Protein AF-A0A7C5BU29-F1 (afdb_monomer_lite)

Structure (mmCIF, N/CA/C/O backbone):
data_AF-A0A7C5BU29-F1
#
_entry.id   AF-A0A7C5BU29-F1
#
loop_
_atom_site.group_PDB
_atom_site.id
_atom_site.type_symbol
_atom_site.label_atom_id
_atom_site.label_alt_id
_atom_site.label_comp_id
_atom_site.label_asym_id
_atom_site.label_entity_id
_atom_site.label_seq_id
_atom_site.pdbx_PDB_ins_code
_atom_site.Cartn_x
_atom_site.Cartn_y
_atom_site.Cartn_z
_atom_site.occupancy
_atom_site.B_iso_or_equiv
_atom_site.auth_seq_id
_atom_site.auth_comp_id
_atom_site.auth_asym_id
_atom_site.auth_atom_id
_atom_site.pdbx_PDB_model_num
ATOM 1 N N . MET A 1 1 ? -22.537 2.609 37.499 1.00 42.94 1 MET A N 1
ATOM 2 C CA . MET A 1 1 ? -22.373 1.150 37.286 1.00 42.94 1 MET A CA 1
ATOM 3 C C . MET A 1 1 ? -21.189 0.874 36.346 1.00 42.94 1 MET A C 1
ATOM 5 O O . MET A 1 1 ? -21.401 0.523 35.197 1.00 42.94 1 MET A O 1
ATOM 9 N N . ALA A 1 2 ? -19.938 1.060 36.792 1.00 49.72 2 ALA A N 1
ATOM 10 C CA . ALA A 1 2 ? -18.733 0.930 35.944 1.00 49.72 2 ALA A CA 1
ATOM 11 C C . ALA A 1 2 ? -17.752 -0.173 36.416 1.00 49.72 2 ALA A C 1
ATOM 13 O O . ALA A 1 2 ? -16.577 -0.152 36.069 1.00 49.72 2 ALA A O 1
ATOM 14 N N . GLY A 1 3 ? -18.220 -1.134 37.226 1.00 56.50 3 GLY A N 1
ATOM 15 C CA . GLY A 1 3 ? -17.358 -2.083 37.952 1.00 56.50 3 GLY A CA 1
ATOM 16 C C . GLY A 1 3 ? -17.375 -3.550 37.493 1.00 56.50 3 GLY A C 1
ATOM 17 O O . GLY A 1 3 ? -16.693 -4.365 38.101 1.00 56.50 3 GLY A O 1
ATOM 18 N N . SER A 1 4 ? -18.135 -3.929 36.458 1.00 66.06 4 SER A N 1
ATOM 19 C CA . SER A 1 4 ? -18.329 -5.356 36.114 1.00 66.06 4 SER A CA 1
ATOM 20 C C . SER A 1 4 ? -17.295 -5.918 35.117 1.00 66.06 4 SER A C 1
ATOM 22 O O . SER A 1 4 ? -16.894 -7.075 35.214 1.00 66.06 4 SER A O 1
ATOM 24 N N . TYR A 1 5 ? -16.763 -5.091 34.211 1.00 81.44 5 TYR A N 1
ATOM 25 C CA . TYR A 1 5 ? -15.915 -5.568 33.104 1.00 81.44 5 TYR A CA 1
ATOM 26 C C . TYR A 1 5 ? -14.442 -5.798 33.471 1.00 81.44 5 TYR A C 1
ATOM 28 O O . TYR A 1 5 ? -13.732 -6.501 32.757 1.00 81.44 5 TYR A O 1
ATOM 36 N N . GLN A 1 6 ? -13.977 -5.255 34.599 1.00 82.81 6 GLN A N 1
ATOM 37 C CA . GLN A 1 6 ? -12.594 -5.412 35.074 1.00 82.81 6 GLN A CA 1
ATOM 38 C C . GLN A 1 6 ? -12.237 -6.885 35.322 1.00 82.81 6 GLN A C 1
ATOM 40 O O . GLN A 1 6 ? -11.177 -7.343 34.905 1.00 82.81 6 GLN A O 1
ATOM 45 N N . LYS A 1 7 ? -13.150 -7.658 35.930 1.00 89.50 7 LYS A N 1
ATOM 46 C CA . LYS A 1 7 ? -12.941 -9.092 36.197 1.00 89.50 7 LYS A CA 1
ATOM 47 C C . LYS A 1 7 ? -12.792 -9.898 34.904 1.00 89.50 7 LYS A C 1
ATOM 49 O O . LYS A 1 7 ? -11.946 -10.784 34.830 1.00 89.50 7 LYS A O 1
ATOM 54 N N . LEU A 1 8 ? -13.580 -9.552 33.886 1.00 88.88 8 LEU A N 1
ATOM 55 C CA . LEU A 1 8 ? -13.545 -10.197 32.575 1.00 88.88 8 LEU A CA 1
ATOM 56 C C . LEU A 1 8 ? -12.226 -9.909 31.845 1.00 88.88 8 LEU A C 1
ATOM 58 O O . LEU A 1 8 ? -11.601 -10.826 31.319 1.00 88.88 8 LEU A O 1
ATOM 62 N N . VAL A 1 9 ? -11.775 -8.651 31.857 1.00 88.25 9 VAL A N 1
ATOM 63 C CA . VAL A 1 9 ? -10.494 -8.259 31.249 1.00 88.25 9 VAL A CA 1
ATOM 64 C C . VAL A 1 9 ? -9.330 -8.962 31.947 1.00 88.25 9 VAL A C 1
ATOM 66 O O . VAL A 1 9 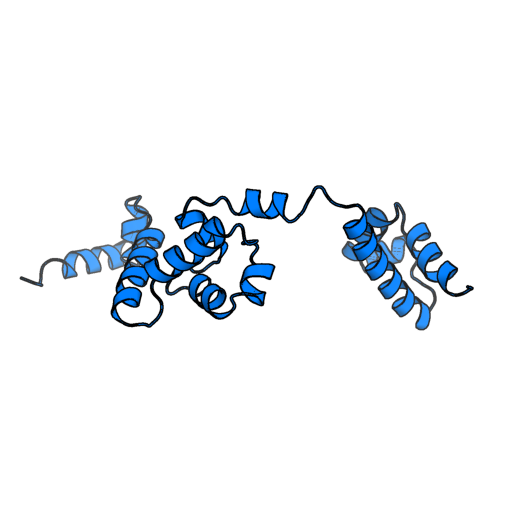? -8.464 -9.512 31.272 1.00 88.25 9 VAL A O 1
ATOM 69 N N . SER A 1 10 ? -9.331 -9.024 33.280 1.00 89.94 10 SER A N 1
ATOM 70 C CA . SER A 1 10 ? -8.294 -9.731 34.040 1.00 89.94 10 SER A CA 1
ATOM 71 C C . SER A 1 10 ? -8.264 -11.230 33.742 1.00 89.94 10 SER A C 1
ATOM 73 O O . SER A 1 10 ? -7.184 -11.796 33.582 1.00 89.94 10 SER A O 1
ATOM 75 N N . ALA A 1 11 ? -9.427 -11.878 33.616 1.00 91.88 11 ALA A N 1
ATOM 76 C CA . ALA A 1 11 ? -9.502 -13.279 33.208 1.00 91.88 11 ALA A CA 1
ATOM 77 C C . ALA A 1 11 ? -8.956 -13.474 31.785 1.00 91.88 11 ALA A C 1
ATOM 79 O O . ALA A 1 11 ? -8.101 -14.328 31.563 1.00 91.88 11 ALA A O 1
ATOM 80 N N . ALA A 1 12 ? -9.370 -12.632 30.837 1.00 93.12 12 ALA A N 1
ATOM 81 C CA . ALA A 1 12 ? -8.882 -12.675 29.462 1.00 93.12 12 ALA A CA 1
ATOM 82 C C . ALA A 1 12 ? -7.353 -12.534 29.378 1.00 93.12 12 ALA A C 1
ATOM 84 O O . ALA A 1 12 ? -6.698 -13.306 28.683 1.00 93.12 12 ALA A O 1
ATOM 85 N N . VAL A 1 13 ? -6.770 -11.593 30.128 1.00 93.19 13 VAL A N 1
ATOM 86 C CA . VAL A 1 13 ? -5.312 -11.417 30.203 1.00 93.19 13 VAL A CA 1
ATOM 87 C C . VAL A 1 13 ? -4.638 -12.634 30.843 1.00 93.19 13 VAL A C 1
ATOM 89 O O . VAL A 1 13 ? -3.611 -13.081 30.346 1.00 93.19 13 VAL A O 1
ATOM 92 N N . ARG A 1 14 ? -5.215 -13.215 31.902 1.00 94.75 14 ARG A N 1
ATOM 93 C CA . ARG A 1 14 ? -4.628 -14.366 32.606 1.00 94.75 14 ARG A CA 1
ATOM 94 C C . ARG A 1 14 ? -4.592 -15.639 31.759 1.00 94.75 14 ARG A C 1
ATOM 96 O O . ARG A 1 14 ? -3.612 -16.370 31.839 1.00 94.75 14 ARG A O 1
ATOM 103 N N . TYR A 1 15 ? -5.639 -15.908 30.980 1.00 94.62 15 TYR A N 1
ATOM 104 C CA . TYR A 1 15 ? -5.751 -17.148 30.201 1.00 94.62 15 TYR A CA 1
ATOM 105 C C . TYR A 1 15 ? -5.231 -17.024 28.764 1.00 94.62 15 TYR A C 1
ATOM 107 O O . TYR A 1 15 ? -4.698 -17.991 28.234 1.00 94.62 15 TYR A O 1
ATOM 115 N N . PHE A 1 16 ? -5.349 -15.848 28.138 1.00 91.81 16 PHE A N 1
ATOM 116 C CA . PHE A 1 16 ? -4.993 -15.638 26.726 1.00 91.81 16 PHE A CA 1
ATOM 117 C C . PHE A 1 16 ? -3.866 -14.611 26.528 1.00 91.81 16 PHE A C 1
ATOM 119 O O . PHE A 1 16 ? -3.511 -14.282 25.399 1.00 91.81 16 PHE A O 1
ATOM 126 N N . GLY A 1 17 ? -3.319 -14.045 27.606 1.00 92.81 17 GLY A N 1
ATOM 127 C CA . GLY A 1 17 ? -2.247 -13.042 27.578 1.00 92.81 17 GLY A CA 1
ATOM 128 C C . GLY A 1 17 ? -2.717 -11.616 27.268 1.00 92.81 17 GLY A C 1
ATOM 129 O O . GLY A 1 17 ? -2.118 -10.650 27.734 1.00 92.81 17 GLY A O 1
ATOM 130 N N . SER A 1 18 ? -3.809 -11.442 26.519 1.00 91.75 18 SER A N 1
ATOM 131 C CA . SER A 1 18 ? -4.411 -10.128 26.272 1.00 91.75 18 SER A CA 1
ATOM 132 C C . SER A 1 18 ? -5.901 -10.224 25.952 1.00 91.75 18 SER A C 1
ATOM 134 O O . SER A 1 18 ? -6.382 -11.245 25.465 1.00 91.75 18 SER A O 1
ATOM 136 N N . TRP A 1 19 ? -6.632 -9.122 26.150 1.00 89.88 19 TRP A N 1
ATOM 137 C CA . TRP A 1 19 ? -8.034 -9.023 25.726 1.00 89.88 19 TRP A CA 1
ATOM 138 C C . TRP A 1 19 ? -8.208 -9.300 24.226 1.00 89.88 19 TRP A C 1
ATOM 140 O O . TRP A 1 19 ? -9.113 -10.027 23.832 1.00 89.88 19 TRP A O 1
ATOM 150 N N . GLY A 1 20 ? -7.309 -8.774 23.390 1.00 89.81 20 GLY A N 1
ATOM 151 C CA . GLY A 1 20 ? -7.368 -8.994 21.947 1.00 89.81 20 GLY A CA 1
ATOM 152 C C . GLY A 1 20 ? -7.181 -10.456 21.552 1.00 89.81 20 GLY A C 1
ATOM 153 O O . GLY A 1 20 ? -7.894 -10.944 20.682 1.00 89.81 20 GLY A O 1
ATOM 154 N N . ALA A 1 21 ? -6.275 -11.162 22.231 1.00 89.75 21 ALA A N 1
ATOM 155 C CA . ALA A 1 21 ? -6.074 -12.593 22.039 1.00 89.75 21 ALA A CA 1
ATOM 156 C C . ALA A 1 21 ? -7.284 -13.412 22.513 1.00 89.75 21 ALA A C 1
ATOM 158 O O . ALA A 1 21 ? -7.669 -14.353 21.831 1.00 89.75 21 ALA A O 1
ATOM 159 N N . ALA A 1 22 ? -7.929 -13.027 23.618 1.00 94.06 22 ALA A N 1
ATOM 160 C CA . ALA A 1 22 ? -9.154 -13.679 24.082 1.00 94.06 22 ALA A CA 1
ATOM 161 C C . ALA A 1 22 ? -10.321 -13.503 23.094 1.00 94.06 22 ALA A C 1
ATOM 163 O O . ALA A 1 22 ? -11.039 -14.454 22.806 1.00 94.06 22 ALA A O 1
ATOM 164 N N . VAL A 1 23 ? -10.486 -12.300 22.533 1.00 91.62 23 VAL A N 1
ATOM 165 C CA . VAL A 1 23 ? -11.509 -12.017 21.511 1.00 91.62 23 VAL A CA 1
ATOM 166 C C . VAL A 1 23 ? -11.207 -12.767 20.207 1.00 91.62 23 VAL A C 1
ATOM 168 O O . VAL A 1 23 ? -12.113 -13.359 19.626 1.00 91.62 23 VAL A O 1
ATOM 171 N N . ALA A 1 24 ? -9.939 -12.819 19.789 1.00 91.75 24 ALA A N 1
ATOM 172 C CA . ALA A 1 24 ? -9.511 -13.613 18.637 1.00 91.75 24 ALA A CA 1
ATOM 173 C C . ALA A 1 24 ? -9.739 -15.119 18.848 1.00 91.75 24 ALA A C 1
ATOM 175 O O . ALA A 1 24 ? -10.237 -15.794 17.952 1.00 91.75 24 ALA A O 1
ATOM 176 N N . ALA A 1 25 ? -9.447 -15.637 20.045 1.00 91.12 25 ALA A N 1
ATOM 177 C CA . ALA A 1 25 ? -9.708 -17.027 20.416 1.00 91.12 25 ALA A CA 1
ATOM 178 C C . ALA A 1 25 ? -11.210 -17.360 20.455 1.00 91.12 25 ALA A C 1
ATOM 180 O O . ALA A 1 25 ? -11.589 -18.500 20.208 1.00 91.12 25 ALA A O 1
ATOM 181 N N . ALA A 1 26 ? -12.069 -16.365 20.696 1.00 92.19 26 ALA A N 1
ATOM 182 C CA . ALA A 1 26 ? -13.521 -16.487 20.573 1.00 92.19 26 ALA A CA 1
ATOM 183 C C . ALA A 1 26 ? -14.021 -16.456 19.110 1.00 92.19 26 ALA A C 1
ATOM 185 O O . ALA A 1 26 ? -15.227 -16.412 18.876 1.00 92.19 26 ALA A O 1
ATOM 186 N N . GLY A 1 27 ? -13.116 -16.452 18.123 1.00 90.00 27 GLY A N 1
ATOM 187 C CA . GLY A 1 27 ? -13.446 -16.424 16.695 1.00 90.00 27 GLY A CA 1
ATOM 188 C C . GLY A 1 27 ? -13.816 -15.039 16.162 1.00 90.00 27 GLY A C 1
ATOM 189 O O . GLY A 1 27 ? -14.284 -14.918 15.033 1.00 90.00 27 GLY A O 1
ATOM 190 N N . ILE A 1 28 ? -13.617 -13.982 16.952 1.00 89.31 28 ILE A N 1
ATOM 191 C CA . ILE A 1 28 ? -13.933 -12.610 16.559 1.00 89.31 28 ILE A CA 1
ATOM 192 C C . ILE A 1 28 ? -12.650 -11.921 16.089 1.00 89.31 28 ILE A C 1
ATOM 194 O O . ILE A 1 28 ? -11.670 -11.846 16.830 1.00 89.31 28 ILE A O 1
ATOM 198 N N . ASP A 1 29 ? -12.660 -11.337 14.888 1.00 87.56 29 ASP A N 1
ATOM 199 C CA . ASP A 1 29 ? -11.519 -10.564 14.387 1.00 87.56 29 ASP A CA 1
ATOM 200 C C . ASP A 1 29 ? -11.335 -9.255 15.180 1.00 87.56 29 ASP A C 1
ATOM 202 O O . ASP A 1 29 ? -11.853 -8.181 14.850 1.00 87.56 29 ASP A O 1
ATOM 206 N N . TYR A 1 30 ? -10.541 -9.342 16.247 1.00 84.25 30 TYR A N 1
ATOM 207 C CA . TYR A 1 30 ? -10.189 -8.209 17.092 1.00 84.25 30 TYR A CA 1
ATOM 208 C C . TYR A 1 30 ? -9.465 -7.099 16.318 1.00 84.25 30 TYR A C 1
ATOM 210 O O . TYR A 1 30 ? -9.599 -5.918 16.656 1.00 84.25 30 TYR A O 1
ATOM 218 N N . SER A 1 31 ? -8.716 -7.444 15.265 1.00 80.62 31 SER A N 1
ATOM 219 C CA . SER A 1 31 ? -7.992 -6.462 14.456 1.00 80.62 31 SER A CA 1
ATOM 220 C C . SER A 1 31 ? -8.961 -5.543 13.705 1.00 80.62 31 SER A C 1
ATOM 222 O O . SER A 1 31 ? -8.746 -4.329 13.665 1.00 80.62 31 SER A O 1
ATOM 224 N N . ALA A 1 32 ? -10.063 -6.091 13.183 1.00 79.06 32 ALA A N 1
ATOM 225 C CA . ALA A 1 32 ? -11.117 -5.329 12.520 1.00 79.06 32 ALA A CA 1
ATOM 226 C C . ALA A 1 32 ? -11.864 -4.410 13.495 1.00 79.06 32 ALA A C 1
ATOM 228 O O . ALA A 1 32 ? -12.118 -3.244 13.180 1.00 79.06 32 ALA A O 1
ATOM 229 N N . ILE A 1 33 ? -12.163 -4.893 14.707 1.00 83.19 33 ILE A N 1
ATOM 230 C CA . ILE A 1 33 ? -12.816 -4.088 15.754 1.00 83.19 33 ILE A CA 1
ATOM 231 C C . ILE A 1 33 ? -11.913 -2.935 16.195 1.00 83.19 33 ILE A C 1
ATOM 233 O O . ILE A 1 33 ? -12.364 -1.791 16.322 1.00 83.19 33 ILE A O 1
ATOM 237 N N . ARG A 1 34 ? -10.625 -3.216 16.411 1.00 81.56 34 ARG A N 1
ATOM 238 C CA . ARG A 1 34 ? -9.639 -2.208 16.804 1.00 81.56 34 ARG A CA 1
ATOM 239 C C . ARG A 1 34 ? -9.488 -1.127 15.734 1.00 81.56 34 ARG A C 1
ATOM 241 O O . ARG A 1 34 ? -9.548 0.049 16.088 1.00 81.56 34 ARG A O 1
ATOM 248 N N . ARG A 1 35 ? -9.367 -1.506 14.454 1.00 77.81 35 ARG A N 1
ATOM 249 C CA . ARG A 1 35 ? -9.318 -0.560 13.322 1.00 77.81 35 ARG A CA 1
ATOM 250 C C . ARG A 1 35 ? -10.557 0.334 13.286 1.00 77.81 35 ARG A C 1
ATOM 252 O O . ARG A 1 35 ? -10.430 1.555 13.316 1.00 77.81 35 ARG A O 1
ATOM 259 N N . ARG A 1 36 ? -11.756 -0.255 13.357 1.00 76.62 36 ARG A N 1
ATOM 260 C CA . ARG A 1 36 ? -13.031 0.488 13.396 1.00 76.62 36 ARG A CA 1
ATOM 261 C C . ARG A 1 36 ? -13.087 1.495 14.550 1.00 76.62 36 ARG A C 1
ATOM 263 O O . ARG A 1 36 ? -13.502 2.636 14.371 1.00 76.62 36 ARG A O 1
ATOM 270 N N . SER A 1 37 ? -12.636 1.085 15.731 1.00 74.38 37 SER A N 1
ATOM 271 C CA . SER A 1 37 ? -12.657 1.921 16.937 1.00 74.38 37 SER A CA 1
ATOM 272 C C . SER A 1 37 ? -11.655 3.083 16.859 1.00 74.38 37 SER A C 1
ATOM 274 O O . SER A 1 37 ? -11.948 4.197 17.295 1.00 74.38 37 SER A O 1
ATOM 276 N N . GLN A 1 38 ? -10.472 2.841 16.286 1.00 72.38 38 GLN A N 1
ATOM 277 C CA . GLN A 1 38 ? -9.453 3.869 16.047 1.00 72.38 38 GLN A CA 1
ATOM 278 C C . GLN A 1 38 ? -9.908 4.885 14.991 1.00 72.38 38 GLN A C 1
ATOM 280 O O . GLN A 1 38 ? -9.756 6.091 15.207 1.00 72.38 38 GLN A O 1
ATOM 285 N N . CYS A 1 39 ? -10.555 4.412 13.924 1.00 70.00 39 CYS A N 1
ATOM 286 C CA . CYS A 1 39 ? -11.223 5.240 12.924 1.00 70.00 39 CYS A CA 1
ATOM 287 C C . CYS A 1 39 ? -12.250 6.199 13.548 1.00 70.00 39 CYS A C 1
ATOM 289 O O . CYS A 1 39 ? -12.140 7.417 13.382 1.00 70.00 39 CYS A O 1
ATOM 291 N N . ALA A 1 40 ? -13.203 5.663 14.319 1.00 68.06 40 ALA A N 1
ATOM 292 C CA . ALA A 1 40 ? -14.272 6.443 14.949 1.00 68.06 40 ALA A CA 1
ATOM 293 C C . ALA A 1 40 ? -13.740 7.458 15.976 1.00 68.06 40 ALA A C 1
ATOM 295 O O . ALA A 1 40 ? -14.222 8.584 16.076 1.00 68.06 40 ALA A O 1
ATOM 296 N N . ARG A 1 41 ? -12.695 7.097 16.732 1.00 66.62 41 ARG A N 1
ATOM 297 C CA . ARG A 1 41 ? -12.051 8.035 17.663 1.00 66.62 41 ARG A CA 1
ATOM 298 C C . ARG A 1 41 ? -11.362 9.183 16.928 1.00 66.62 41 ARG A C 1
ATOM 300 O O . ARG A 1 41 ? -11.447 10.322 17.380 1.00 66.62 41 ARG A O 1
ATOM 307 N N . SER A 1 42 ? -10.686 8.893 15.818 1.00 63.41 42 SER A N 1
ATOM 308 C CA . SER A 1 42 ? -9.984 9.910 15.027 1.00 63.41 42 SER A CA 1
ATOM 309 C C . SER A 1 42 ? -10.963 10.897 14.383 1.00 63.41 42 SER A C 1
ATOM 311 O O . SER A 1 42 ? -10.705 12.097 14.388 1.00 63.41 42 SER A O 1
ATOM 313 N N . GLN A 1 43 ? -12.145 10.431 13.963 1.00 62.78 43 GLN A N 1
ATOM 314 C CA . GLN A 1 43 ? -13.225 11.289 13.462 1.00 62.78 43 GLN A CA 1
ATOM 315 C C . GLN A 1 43 ? -13.627 12.415 14.420 1.00 62.78 43 GLN A C 1
ATOM 317 O O . GLN A 1 43 ? -13.987 13.500 13.978 1.00 62.78 43 GLN A O 1
ATOM 322 N N . LYS A 1 44 ? -13.532 12.177 15.730 1.00 60.47 44 LYS A N 1
ATOM 323 C CA . LYS A 1 44 ? -13.920 13.148 16.756 1.00 60.47 44 LYS A CA 1
ATOM 324 C C . LYS A 1 44 ? -12.820 14.163 17.097 1.00 60.47 44 LYS A C 1
ATOM 326 O O . LYS A 1 44 ? -13.117 15.183 17.707 1.00 60.47 44 LYS A O 1
ATOM 331 N N . VAL A 1 45 ? -11.555 13.876 16.773 1.00 60.56 45 VAL A N 1
ATOM 332 C CA . VAL A 1 45 ? -10.392 14.597 17.334 1.00 60.56 45 VAL A CA 1
ATOM 333 C C . VAL A 1 45 ? -9.536 15.289 16.267 1.00 60.56 45 VAL A C 1
ATOM 335 O O . VAL A 1 45 ? -8.834 16.246 16.584 1.00 60.56 45 VAL A O 1
ATOM 338 N N . THR A 1 46 ? -9.567 14.843 15.008 1.00 62.91 46 THR A N 1
ATOM 339 C CA . THR A 1 46 ? -8.643 15.316 13.961 1.00 62.91 46 THR A CA 1
ATOM 340 C C . THR A 1 46 ? -9.342 15.786 12.685 1.00 62.91 46 THR A C 1
ATOM 342 O O . THR A 1 46 ? -10.452 15.372 12.378 1.00 62.91 46 THR A O 1
ATOM 345 N N . LYS A 1 47 ? -8.643 16.615 11.887 1.00 74.00 47 LYS A N 1
ATOM 346 C CA . LYS A 1 47 ? -9.073 17.074 10.546 1.00 74.00 47 LYS A CA 1
ATOM 347 C C . LYS A 1 47 ? -9.375 15.917 9.576 1.00 74.00 47 LYS A C 1
ATOM 349 O O . LYS A 1 47 ? -10.137 16.099 8.630 1.00 74.00 47 LYS A O 1
ATOM 354 N N . TRP A 1 48 ? -8.770 14.754 9.804 1.00 81.88 48 TRP A N 1
ATOM 355 C CA . TRP A 1 48 ? -8.971 13.536 9.028 1.00 81.88 48 TRP A CA 1
ATOM 356 C C . TRP A 1 48 ? -9.749 12.504 9.844 1.00 81.88 48 TRP A C 1
ATOM 358 O O . TRP A 1 48 ? -9.507 12.326 11.041 1.00 81.88 48 TRP A O 1
ATOM 368 N N . SER A 1 49 ? -10.668 11.823 9.170 1.00 84.19 49 SER A N 1
ATOM 369 C CA . SER A 1 49 ? -11.499 10.738 9.684 1.00 84.19 49 SER A CA 1
ATOM 370 C C . SER A 1 49 ? -11.574 9.633 8.633 1.00 84.19 49 SER A C 1
ATOM 372 O O . SER A 1 49 ? -11.313 9.894 7.459 1.00 84.19 49 SER A O 1
ATOM 374 N N . CYS A 1 50 ? -11.924 8.406 9.029 1.00 82.94 50 CYS A N 1
ATOM 375 C CA . CYS A 1 50 ? -12.099 7.332 8.046 1.00 82.94 50 CYS A CA 1
ATOM 376 C C . CYS A 1 50 ? -13.233 7.649 7.066 1.00 82.94 50 CYS A C 1
ATOM 378 O O . CYS A 1 50 ? -13.064 7.407 5.878 1.00 82.94 50 CYS A O 1
ATOM 380 N N . ASP A 1 51 ? -14.302 8.297 7.535 1.00 84.94 51 ASP A N 1
ATOM 381 C CA . ASP A 1 51 ? -15.413 8.743 6.687 1.00 84.94 51 ASP A CA 1
ATOM 382 C C . ASP A 1 51 ? -14.972 9.815 5.688 1.00 84.94 51 ASP A C 1
ATOM 384 O O . ASP A 1 51 ? -15.251 9.696 4.504 1.00 84.94 51 ASP A O 1
ATOM 388 N N . ARG A 1 52 ? -14.180 10.803 6.119 1.00 87.25 52 ARG A N 1
ATOM 389 C CA . ARG A 1 52 ? -13.650 11.833 5.219 1.00 87.25 52 ARG A CA 1
ATOM 390 C C . ARG A 1 52 ? -12.698 11.238 4.186 1.00 87.25 52 ARG A C 1
ATOM 392 O O . ARG A 1 52 ? -12.752 11.592 3.021 1.00 87.25 52 ARG A O 1
ATOM 399 N N . ILE A 1 53 ? -11.809 10.336 4.604 1.00 89.12 53 ILE A N 1
ATOM 400 C CA . ILE A 1 53 ? -10.910 9.636 3.676 1.00 89.12 53 ILE A CA 1
ATOM 401 C C . ILE A 1 53 ? -11.736 8.809 2.677 1.00 89.12 53 ILE A C 1
ATOM 403 O O . ILE A 1 53 ? -11.428 8.811 1.491 1.00 89.12 53 ILE A O 1
ATOM 407 N N . ALA A 1 54 ? -12.792 8.137 3.140 1.00 89.25 54 ALA A N 1
ATOM 408 C CA . ALA A 1 54 ? -13.713 7.379 2.302 1.00 89.25 54 ALA A CA 1
ATOM 409 C C . ALA A 1 54 ? -14.462 8.263 1.293 1.00 89.25 54 ALA A C 1
ATOM 411 O O . ALA A 1 54 ? -14.572 7.88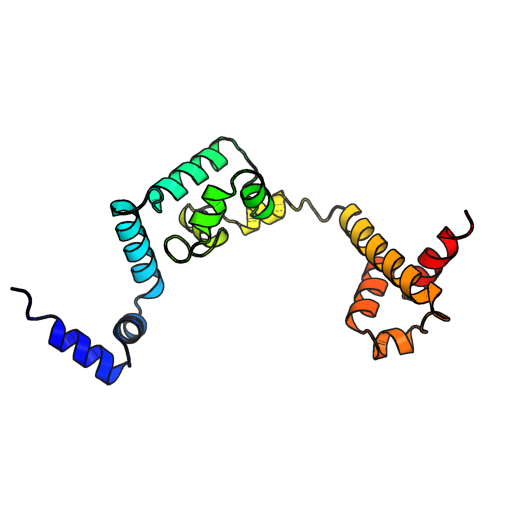5 0.132 1.00 89.25 54 ALA A O 1
ATOM 412 N N . GLU A 1 55 ? -14.958 9.424 1.717 1.00 89.75 55 GLU A N 1
ATOM 413 C CA . GLU A 1 55 ? -15.621 10.409 0.855 1.00 89.75 55 GLU A CA 1
ATOM 414 C C . GLU A 1 55 ? -14.682 10.948 -0.222 1.00 89.75 55 GLU A C 1
ATOM 416 O O . GLU A 1 55 ? -15.040 10.953 -1.395 1.00 89.75 55 GLU A O 1
ATOM 421 N N . GLU A 1 56 ? -13.463 11.335 0.155 1.00 90.62 56 GLU A N 1
ATOM 422 C CA . GLU A 1 56 ? -12.461 11.829 -0.793 1.00 90.62 56 GLU A CA 1
ATOM 423 C C . GLU A 1 56 ? -12.110 10.741 -1.814 1.00 90.62 56 GLU A C 1
ATOM 425 O O . GLU A 1 56 ? -12.130 10.991 -3.013 1.00 90.62 56 GLU A O 1
ATOM 430 N N . ILE A 1 57 ? -11.876 9.499 -1.368 1.00 90.50 57 ILE A N 1
ATOM 431 C CA . ILE A 1 57 ? -11.610 8.380 -2.283 1.00 90.50 57 ILE A CA 1
ATOM 432 C C . ILE A 1 57 ? -12.808 8.115 -3.204 1.00 90.50 57 ILE A C 1
ATOM 434 O O . ILE A 1 57 ? -12.598 7.874 -4.388 1.00 90.50 57 ILE A O 1
ATOM 438 N N . LYS A 1 58 ? -14.050 8.181 -2.707 1.00 89.62 58 LYS A N 1
ATOM 439 C CA . LYS A 1 58 ? -15.245 8.064 -3.558 1.00 89.62 58 LYS A CA 1
ATOM 440 C C . LYS A 1 58 ? -15.304 9.173 -4.605 1.00 89.62 58 LYS A C 1
ATOM 442 O O . LYS A 1 58 ? -15.522 8.869 -5.767 1.00 89.62 58 LYS A O 1
ATOM 447 N N . GLY A 1 59 ? -15.011 10.417 -4.231 1.00 88.19 59 GLY A N 1
ATOM 448 C CA . GLY A 1 59 ? -14.927 11.523 -5.187 1.00 88.19 59 GLY A CA 1
ATOM 449 C C . GLY A 1 59 ? -13.892 11.277 -6.290 1.00 88.19 59 GLY A C 1
ATOM 450 O O . GLY A 1 59 ? -14.134 11.616 -7.445 1.00 88.19 59 GLY A O 1
ATOM 451 N N . LEU A 1 60 ? -12.772 10.625 -5.958 1.00 88.12 60 LEU A N 1
ATOM 452 C CA . LEU A 1 60 ? -11.762 10.211 -6.939 1.00 88.12 60 LEU A CA 1
ATOM 453 C C . LEU A 1 60 ? -12.226 9.050 -7.836 1.00 88.12 60 LEU A C 1
ATOM 455 O O . LEU A 1 60 ? -11.843 8.984 -9.001 1.00 88.12 60 LEU A O 1
ATOM 459 N N . VAL A 1 61 ? -13.036 8.127 -7.306 1.00 85.31 61 VAL A N 1
ATOM 460 C CA . VAL A 1 61 ? -13.674 7.063 -8.103 1.00 85.31 61 VAL A CA 1
ATOM 461 C C . VAL A 1 61 ? -14.660 7.683 -9.095 1.00 85.31 61 VAL A C 1
ATOM 463 O O . VAL A 1 61 ? -14.617 7.361 -10.280 1.00 85.31 61 VAL A O 1
ATOM 466 N N . ASP A 1 62 ? -15.508 8.596 -8.621 1.00 85.06 62 ASP A N 1
ATOM 467 C CA . ASP A 1 62 ? -16.551 9.246 -9.418 1.00 85.06 62 ASP A CA 1
ATOM 468 C C . ASP A 1 62 ? -15.963 10.157 -10.506 1.00 85.06 62 ASP A C 1
ATOM 470 O O . ASP A 1 62 ? -16.515 10.260 -11.601 1.00 85.06 62 ASP A O 1
ATOM 474 N N . SER A 1 63 ? -14.811 10.783 -10.243 1.00 84.38 63 SER A N 1
ATOM 475 C CA . SER A 1 63 ? -14.072 11.560 -11.244 1.00 84.38 63 SER A CA 1
ATOM 476 C C . SER A 1 63 ? -13.326 10.693 -12.266 1.00 84.38 63 SER A C 1
ATOM 478 O O . SER A 1 63 ? -12.767 11.226 -13.228 1.00 84.38 63 SER A O 1
ATOM 480 N N . GLY A 1 64 ? -13.308 9.367 -12.081 1.00 79.38 64 GLY A N 1
ATOM 481 C CA . GLY A 1 64 ? -12.575 8.430 -12.927 1.00 79.38 64 GLY A CA 1
ATOM 482 C C . GLY A 1 64 ? -11.055 8.576 -12.819 1.00 79.38 64 GLY A C 1
ATOM 483 O O . GLY A 1 64 ? -10.332 8.169 -13.733 1.00 79.38 64 GLY A O 1
ATOM 484 N N . GLU A 1 65 ? -10.547 9.177 -11.738 1.00 80.25 65 GLU A N 1
ATOM 485 C CA . GLU A 1 65 ? -9.112 9.362 -11.556 1.00 80.25 65 GLU A CA 1
ATOM 486 C C . GLU A 1 65 ? -8.426 8.024 -11.243 1.00 80.25 65 GLU A C 1
ATOM 488 O O . GLU A 1 65 ? -8.984 7.093 -10.660 1.00 80.25 65 GLU A O 1
ATOM 493 N N . ASN A 1 66 ? -7.164 7.902 -11.644 1.00 79.50 66 ASN A N 1
ATOM 494 C CA . ASN A 1 66 ? -6.397 6.694 -11.398 1.00 79.50 66 ASN A CA 1
ATOM 495 C C . ASN A 1 66 ? -6.041 6.560 -9.901 1.00 79.50 66 ASN A C 1
ATOM 497 O O . ASN A 1 66 ? -5.176 7.264 -9.383 1.00 79.50 66 ASN A O 1
ATOM 501 N N . LEU A 1 67 ? -6.662 5.581 -9.237 1.00 83.44 67 LEU A N 1
ATOM 502 C CA . LEU A 1 67 ? -6.509 5.282 -7.805 1.00 83.44 67 LEU A CA 1
ATOM 503 C C . LEU A 1 67 ? -5.278 4.425 -7.460 1.00 83.44 67 LEU A C 1
ATOM 505 O O . LEU A 1 67 ? -5.138 3.962 -6.322 1.00 83.44 67 LEU A O 1
ATOM 509 N N . ALA A 1 68 ? -4.375 4.178 -8.414 1.00 84.81 68 ALA A N 1
ATOM 510 C CA . ALA A 1 68 ? -3.130 3.474 -8.134 1.00 84.81 68 ALA A CA 1
ATOM 511 C C . ALA A 1 68 ? -2.335 4.213 -7.049 1.00 84.81 68 ALA A C 1
ATOM 513 O O . ALA A 1 68 ? -2.215 5.438 -7.071 1.00 84.81 68 ALA A O 1
ATOM 514 N N . ALA A 1 69 ? -1.725 3.465 -6.124 1.00 85.12 69 ALA A N 1
ATOM 515 C CA . ALA A 1 69 ? -1.017 4.052 -4.984 1.00 85.12 69 ALA A CA 1
ATOM 516 C C . ALA A 1 69 ? 0.072 5.062 -5.391 1.00 85.12 69 ALA A C 1
ATOM 518 O O . ALA A 1 69 ? 0.302 6.035 -4.680 1.00 85.12 69 ALA A O 1
ATOM 519 N N . ALA A 1 70 ? 0.736 4.849 -6.534 1.00 84.12 70 ALA A N 1
ATOM 520 C CA . ALA A 1 70 ? 1.725 5.789 -7.062 1.00 84.12 70 ALA A CA 1
ATOM 521 C C . ALA A 1 70 ? 1.083 7.129 -7.459 1.00 84.12 70 ALA A C 1
ATOM 523 O O . ALA A 1 70 ? 1.572 8.179 -7.054 1.00 84.12 70 ALA A O 1
ATOM 524 N N . THR A 1 71 ? -0.033 7.083 -8.186 1.00 85.69 71 THR A N 1
ATOM 525 C CA . THR A 1 71 ? -0.779 8.268 -8.621 1.00 85.69 71 THR A CA 1
ATOM 526 C C . THR A 1 71 ? -1.387 9.000 -7.431 1.00 85.69 71 THR A C 1
ATOM 528 O O . THR A 1 71 ? -1.169 10.196 -7.277 1.00 85.69 71 THR A O 1
ATOM 531 N N . ALA A 1 72 ? -2.052 8.276 -6.526 1.00 87.25 72 ALA A N 1
ATOM 532 C CA . ALA A 1 72 ? -2.631 8.848 -5.312 1.00 87.25 72 ALA A CA 1
ATOM 533 C C . ALA A 1 72 ? -1.568 9.520 -4.426 1.00 87.25 72 ALA A C 1
ATOM 535 O O . ALA A 1 72 ? -1.805 10.591 -3.874 1.00 87.25 72 ALA A O 1
ATOM 536 N N . ARG A 1 73 ? -0.365 8.939 -4.325 1.00 87.50 73 ARG A N 1
ATOM 537 C CA . ARG A 1 73 ? 0.755 9.538 -3.585 1.00 87.50 73 ARG A CA 1
ATOM 538 C C . ARG A 1 73 ? 1.263 10.833 -4.222 1.00 87.50 73 ARG A C 1
ATOM 540 O O . ARG A 1 73 ? 1.675 11.725 -3.485 1.00 87.50 73 ARG A O 1
ATOM 547 N N . SER A 1 74 ? 1.274 10.918 -5.550 1.00 85.44 74 SER A N 1
ATOM 548 C CA . SER A 1 74 ? 1.747 12.097 -6.282 1.00 85.44 74 SER A CA 1
ATOM 549 C C . SER A 1 74 ? 0.710 13.218 -6.327 1.00 85.44 74 SER A C 1
ATOM 551 O O . SER A 1 74 ? 1.053 14.360 -6.035 1.00 85.44 74 SER A O 1
ATOM 553 N N . ASN A 1 75 ? -0.543 12.898 -6.651 1.00 87.19 75 ASN A N 1
ATOM 554 C CA . ASN A 1 75 ? -1.604 13.887 -6.855 1.00 87.19 75 ASN A CA 1
ATOM 555 C C . ASN A 1 75 ? -2.266 14.298 -5.534 1.00 87.19 75 ASN A C 1
ATOM 557 O O . ASN A 1 75 ? -2.588 15.466 -5.339 1.00 87.19 75 ASN A O 1
ATOM 561 N N . HIS A 1 76 ? -2.405 13.354 -4.596 1.00 88.88 76 HIS A N 1
ATOM 562 C CA . HIS A 1 76 ? -3.159 13.532 -3.351 1.00 88.88 76 HIS A CA 1
ATOM 563 C C . HIS A 1 76 ? -2.343 13.112 -2.111 1.00 88.88 76 HIS A C 1
ATOM 565 O O . HIS A 1 76 ? -2.774 12.260 -1.325 1.00 88.88 76 HIS A O 1
ATOM 571 N N . PRO A 1 77 ? -1.156 13.706 -1.868 1.00 87.81 77 PRO A N 1
ATOM 572 C CA . PRO A 1 77 ? -0.216 13.237 -0.844 1.00 87.81 77 PRO A CA 1
ATOM 573 C C . PRO A 1 77 ? -0.778 13.280 0.586 1.00 87.81 77 PRO A C 1
ATOM 575 O O . PRO A 1 77 ? -0.447 12.420 1.408 1.00 87.81 77 PRO A O 1
ATOM 578 N N . ALA A 1 78 ? -1.636 14.257 0.898 1.00 87.19 78 ALA A N 1
ATOM 579 C CA . ALA A 1 78 ? -2.262 14.385 2.215 1.00 87.19 78 ALA A CA 1
ATOM 580 C C . ALA A 1 78 ? -3.292 13.273 2.475 1.00 87.19 78 ALA A C 1
ATOM 582 O O . ALA A 1 78 ? -3.271 12.660 3.544 1.00 87.19 78 ALA A O 1
ATOM 583 N N . LEU A 1 79 ? -4.136 12.978 1.480 1.00 89.81 79 LEU A N 1
ATOM 584 C CA . LEU A 1 79 ? -5.100 11.879 1.522 1.00 89.81 79 LEU A CA 1
ATOM 585 C C . LEU A 1 79 ? -4.378 10.533 1.626 1.00 89.81 79 LEU A C 1
ATOM 587 O O . LEU A 1 79 ? -4.701 9.723 2.491 1.00 89.81 79 LEU A O 1
ATOM 591 N N . PHE A 1 80 ? -3.348 10.327 0.801 1.00 91.12 80 PHE A N 1
ATOM 592 C CA . PHE A 1 80 ? -2.548 9.105 0.811 1.00 91.12 80 PHE A CA 1
ATOM 593 C C . PHE A 1 80 ? -1.882 8.869 2.173 1.00 91.12 80 PHE A C 1
ATOM 595 O O . PHE A 1 80 ? -1.975 7.780 2.739 1.00 91.12 80 PHE A O 1
ATOM 602 N N . SER A 1 81 ? -1.255 9.902 2.742 1.00 88.00 81 SER A N 1
ATOM 603 C CA . SER A 1 81 ? -0.603 9.813 4.056 1.00 88.00 81 SER A CA 1
ATOM 604 C C . SER A 1 81 ? -1.603 9.528 5.180 1.00 88.00 81 SER A C 1
ATOM 606 O O . SER A 1 81 ? -1.294 8.780 6.110 1.00 88.00 81 SER A O 1
ATOM 608 N N . ALA A 1 82 ? -2.810 10.094 5.097 1.00 88.62 82 ALA A N 1
ATOM 609 C CA . ALA A 1 82 ? -3.881 9.803 6.040 1.00 88.62 82 ALA A CA 1
ATOM 610 C C . ALA A 1 82 ? -4.371 8.353 5.893 1.00 88.62 82 ALA A C 1
ATOM 612 O O . ALA A 1 82 ? -4.419 7.628 6.879 1.00 88.62 82 ALA A O 1
ATOM 613 N N . ALA A 1 83 ? -4.645 7.883 4.679 1.00 88.88 83 ALA A N 1
ATOM 614 C CA . ALA A 1 83 ? -5.122 6.524 4.433 1.00 88.88 83 ALA A CA 1
ATOM 615 C C . ALA A 1 83 ? -4.115 5.438 4.864 1.00 88.88 83 ALA A C 1
ATOM 617 O O . ALA A 1 83 ? -4.498 4.457 5.497 1.00 88.88 83 ALA A O 1
ATOM 618 N N . VAL A 1 84 ? -2.820 5.634 4.595 1.00 90.19 84 VAL A N 1
ATOM 619 C CA . VAL A 1 84 ? -1.752 4.689 4.984 1.00 90.19 84 VAL A CA 1
ATOM 620 C C . VAL A 1 84 ? -1.450 4.734 6.486 1.00 90.19 84 VAL A C 1
ATOM 622 O O . VAL A 1 84 ? -0.831 3.824 7.033 1.00 90.19 84 VAL A O 1
ATOM 625 N N . SER A 1 85 ? -1.886 5.768 7.203 1.00 86.69 85 SER A N 1
ATOM 626 C CA . SER A 1 85 ? -1.632 5.837 8.637 1.00 86.69 85 SER A CA 1
ATOM 627 C C . SER A 1 85 ? -2.369 4.710 9.383 1.00 86.69 85 SER A C 1
ATOM 629 O O . SER A 1 85 ? -3.577 4.533 9.193 1.00 86.69 85 SER A O 1
ATOM 631 N N . PRO A 1 86 ? -1.695 3.996 10.312 1.00 81.19 86 PRO A N 1
ATOM 632 C CA . PRO A 1 86 ? -2.303 2.939 11.130 1.00 81.19 86 PRO A CA 1
ATOM 633 C C . PRO A 1 86 ? -3.477 3.404 11.996 1.00 81.19 86 PRO A C 1
ATOM 635 O O . PRO A 1 86 ? -4.179 2.588 12.580 1.00 81.19 86 PRO A O 1
ATOM 638 N N . ARG A 1 87 ? -3.658 4.723 12.139 1.00 78.31 87 ARG A N 1
ATOM 639 C CA . ARG A 1 87 ? -4.770 5.321 12.888 1.00 78.31 87 ARG A CA 1
ATOM 640 C C . ARG A 1 87 ? -6.104 5.229 12.143 1.00 78.31 87 ARG A C 1
ATOM 642 O O . ARG A 1 87 ? -7.144 5.348 12.786 1.00 78.31 87 ARG A O 1
ATOM 649 N N . TYR A 1 88 ? -6.050 5.048 10.824 1.00 83.56 88 TYR A N 1
ATOM 650 C CA . TYR A 1 88 ? -7.210 4.965 9.946 1.00 83.56 88 TYR A CA 1
ATOM 651 C C . TYR A 1 88 ? -7.260 3.570 9.308 1.00 83.56 88 TYR A C 1
ATOM 653 O O . TYR A 1 88 ? -7.608 2.607 9.988 1.00 83.56 88 TYR A O 1
ATOM 661 N N . PHE A 1 89 ? -6.862 3.437 8.040 1.00 84.56 89 PHE A N 1
ATOM 662 C CA . PHE A 1 89 ? -6.915 2.170 7.308 1.00 84.56 89 PHE A CA 1
ATOM 663 C C . PHE A 1 89 ? -5.615 1.367 7.392 1.00 84.56 89 PHE A C 1
ATOM 665 O O . PHE A 1 89 ? -5.651 0.147 7.285 1.00 84.56 89 PHE A O 1
ATOM 672 N N . GLY A 1 90 ? -4.474 2.025 7.622 1.00 85.12 90 GLY A N 1
ATOM 673 C CA . GLY A 1 90 ? -3.159 1.383 7.737 1.00 85.12 90 GLY A CA 1
ATOM 674 C C . GLY A 1 90 ? -2.502 1.044 6.399 1.00 85.12 90 GLY A C 1
ATOM 675 O O . GLY A 1 90 ? -1.277 0.985 6.317 1.00 85.12 90 GLY A O 1
ATOM 676 N N . SER A 1 91 ? -3.281 0.895 5.329 1.00 89.06 91 SER A N 1
ATOM 677 C CA . SER A 1 91 ? -2.760 0.821 3.970 1.00 89.06 91 SER A CA 1
ATOM 678 C C . SER A 1 91 ? -3.740 1.417 2.960 1.00 89.06 91 SER A C 1
ATOM 680 O O . SER A 1 91 ? -4.951 1.446 3.172 1.00 89.06 91 SER A O 1
ATOM 682 N N . TRP A 1 92 ? -3.208 1.886 1.827 1.00 89.75 92 TRP A N 1
ATOM 683 C CA . TRP A 1 92 ? -4.026 2.383 0.714 1.00 89.75 92 TRP A CA 1
ATOM 684 C C . TRP A 1 92 ? -4.919 1.283 0.124 1.00 89.75 92 TRP A C 1
ATOM 686 O O . TRP A 1 92 ? -6.064 1.536 -0.241 1.00 89.75 92 TRP A O 1
ATOM 696 N N . ARG A 1 93 ? -4.405 0.046 0.087 1.00 88.75 93 ARG A N 1
ATOM 697 C CA . ARG A 1 93 ? -5.162 -1.137 -0.337 1.00 88.75 93 ARG A CA 1
ATOM 698 C C . ARG A 1 93 ? -6.362 -1.355 0.583 1.00 88.75 93 ARG A C 1
ATOM 700 O O . ARG A 1 93 ? -7.473 -1.440 0.084 1.00 88.75 93 ARG A O 1
ATOM 707 N N . ASP A 1 94 ? -6.155 -1.366 1.900 1.00 86.94 94 ASP A N 1
ATOM 708 C CA . ASP A 1 94 ? -7.234 -1.591 2.872 1.00 86.94 94 ASP A CA 1
ATOM 709 C C . ASP A 1 94 ? -8.296 -0.489 2.820 1.00 86.94 94 ASP A C 1
ATOM 711 O O . ASP A 1 94 ? -9.484 -0.774 2.972 1.00 86.94 94 ASP A O 1
ATOM 715 N N . ALA A 1 95 ? -7.885 0.759 2.567 1.00 88.62 95 ALA A N 1
ATOM 716 C CA . ALA A 1 95 ? -8.813 1.866 2.360 1.00 88.62 95 ALA A CA 1
ATOM 717 C C . ALA A 1 95 ? -9.732 1.606 1.157 1.00 88.62 95 ALA A C 1
ATOM 719 O O . ALA A 1 95 ? -10.951 1.686 1.292 1.00 88.62 95 ALA A O 1
ATOM 720 N N . LEU A 1 96 ? -9.174 1.207 0.012 1.00 88.56 96 LEU A N 1
ATOM 721 C CA . LEU A 1 96 ? -9.952 0.891 -1.189 1.00 88.56 96 LEU A CA 1
ATOM 722 C C . LEU A 1 96 ? -10.824 -0.357 -1.012 1.00 88.56 96 LEU A C 1
ATOM 724 O O . LEU A 1 96 ? -12.011 -0.330 -1.333 1.00 88.56 96 LEU A O 1
ATOM 728 N N . THR A 1 97 ? -10.283 -1.418 -0.412 1.00 86.81 97 THR A N 1
ATOM 729 C CA . THR A 1 97 ? -11.039 -2.643 -0.127 1.00 86.81 97 THR A CA 1
ATOM 730 C C . THR A 1 97 ? -12.212 -2.376 0.816 1.00 86.8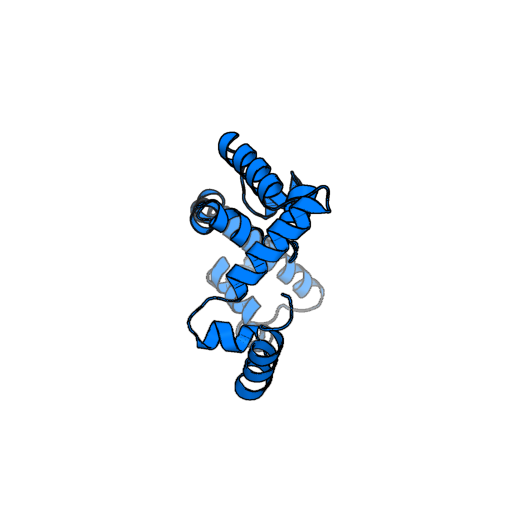1 97 THR A C 1
ATOM 732 O O . THR A 1 97 ? -13.288 -2.938 0.627 1.00 86.81 97 THR A O 1
ATOM 735 N N . SER A 1 98 ? -12.059 -1.472 1.791 1.00 83.56 98 SER A N 1
ATOM 736 C CA . SER A 1 98 ? -13.158 -1.083 2.688 1.00 83.56 98 SER A CA 1
ATOM 737 C C . SER A 1 98 ? -14.321 -0.382 1.975 1.00 83.56 98 SER A C 1
ATOM 739 O O . SER A 1 98 ? -15.444 -0.397 2.475 1.00 83.56 98 SER A O 1
ATOM 741 N N . LEU A 1 99 ? -14.059 0.191 0.798 1.00 83.50 99 LEU A N 1
ATOM 742 C CA . LEU A 1 99 ? -15.045 0.837 -0.067 1.00 83.50 99 LEU A CA 1
ATOM 743 C C . LEU A 1 99 ? -15.618 -0.115 -1.122 1.00 83.50 99 LEU A C 1
ATOM 745 O O . LEU A 1 99 ? -16.396 0.316 -1.967 1.00 83.50 99 LEU A O 1
ATOM 749 N N . GLY A 1 100 ? -15.238 -1.396 -1.082 1.00 82.88 100 GLY A N 1
ATOM 750 C CA . GLY A 1 100 ? -15.639 -2.389 -2.076 1.00 82.88 100 GLY A CA 1
ATOM 751 C C . GLY A 1 100 ? -14.893 -2.264 -3.405 1.00 82.88 100 GLY A C 1
ATOM 752 O O . GLY A 1 100 ? -15.294 -2.885 -4.384 1.00 82.88 100 GLY A O 1
ATOM 753 N N . VAL A 1 101 ? -13.813 -1.478 -3.456 1.00 82.25 101 VAL A N 1
ATOM 754 C CA . VAL A 1 101 ? -12.989 -1.328 -4.656 1.00 82.25 101 VAL A CA 1
ATOM 755 C C . VAL A 1 101 ? -11.900 -2.396 -4.646 1.00 82.25 101 VAL A C 1
ATOM 757 O O . VAL A 1 101 ? -11.045 -2.426 -3.756 1.00 82.25 101 VAL A O 1
ATOM 760 N N . ASP A 1 102 ? -11.917 -3.269 -5.652 1.00 81.44 102 ASP A N 1
ATOM 761 C CA . ASP A 1 102 ? -10.866 -4.265 -5.829 1.00 81.44 102 ASP A CA 1
ATOM 762 C C . ASP A 1 102 ? -9.590 -3.614 -6.382 1.00 81.44 102 ASP A C 1
ATOM 764 O O . ASP A 1 102 ? -9.479 -3.245 -7.555 1.00 81.44 102 ASP A O 1
ATOM 768 N N . TYR A 1 103 ? -8.603 -3.471 -5.501 1.00 77.75 103 TYR A N 1
ATOM 769 C CA . TYR A 1 103 ? -7.320 -2.865 -5.826 1.00 77.75 103 TYR A CA 1
ATOM 770 C C . TYR A 1 103 ? -6.524 -3.667 -6.864 1.00 77.75 103 TYR A C 1
ATOM 772 O O . TYR A 1 103 ? -5.766 -3.076 -7.637 1.00 77.75 103 TYR A O 1
ATOM 780 N N . ASP A 1 104 ? -6.674 -4.993 -6.907 1.00 75.12 104 ASP A N 1
ATOM 781 C CA . ASP A 1 104 ? -5.904 -5.820 -7.837 1.00 75.12 104 ASP A CA 1
ATOM 782 C C . ASP A 1 104 ? -6.418 -5.653 -9.278 1.00 75.12 104 ASP A C 1
ATOM 784 O O . ASP A 1 104 ? -5.610 -5.495 -10.198 1.00 75.12 104 ASP A O 1
ATOM 788 N N . SER A 1 105 ? -7.735 -5.516 -9.458 1.00 76.19 105 SER A N 1
ATOM 789 C CA . SER A 1 105 ? -8.363 -5.145 -10.737 1.00 76.19 105 SER A CA 1
ATOM 790 C C . SER A 1 105 ? -7.979 -3.733 -11.223 1.00 76.19 105 SER A C 1
ATOM 792 O O . SER A 1 105 ? -7.800 -3.484 -12.423 1.00 76.19 105 SER A O 1
ATOM 794 N N . LEU A 1 106 ? -7.782 -2.781 -10.303 1.00 74.00 106 LEU A N 1
ATOM 795 C CA . LEU A 1 106 ? -7.255 -1.452 -10.644 1.00 74.00 106 LEU A CA 1
ATOM 796 C C . LEU A 1 106 ? -5.791 -1.517 -11.097 1.00 74.00 106 LEU A C 1
ATOM 798 O O . LEU A 1 106 ? -5.383 -0.837 -12.046 1.00 74.00 106 LEU A O 1
ATOM 802 N N . LEU A 1 107 ? -4.980 -2.346 -10.436 1.00 70.81 107 LEU A N 1
ATOM 803 C CA . LEU A 1 107 ? -3.585 -2.545 -10.812 1.00 70.81 107 LEU A CA 1
ATOM 804 C C . LEU A 1 107 ? -3.444 -3.218 -12.175 1.00 70.81 107 LEU A C 1
ATOM 806 O O . LEU A 1 107 ? -2.533 -2.846 -12.908 1.00 70.81 107 LEU A O 1
ATOM 810 N N . SER A 1 108 ? -4.308 -4.169 -12.533 1.00 69.06 108 SER A N 1
ATOM 811 C CA . SER A 1 108 ? -4.284 -4.798 -13.860 1.00 69.06 108 SER A CA 1
ATOM 812 C C . SER A 1 108 ? -4.745 -3.856 -14.971 1.00 69.06 108 SER A C 1
ATOM 814 O O . SER A 1 108 ? -4.264 -3.950 -16.091 1.00 69.06 108 SER A O 1
ATOM 816 N N . THR A 1 109 ? -5.640 -2.915 -14.670 1.00 68.12 109 THR A N 1
ATOM 817 C CA . THR A 1 109 ? -6.089 -1.905 -15.643 1.00 68.12 109 THR A CA 1
ATOM 818 C C . THR A 1 109 ? -5.009 -0.852 -15.894 1.00 68.12 109 THR A C 1
ATOM 820 O O . THR A 1 109 ? -4.750 -0.453 -17.026 1.00 68.12 109 THR A O 1
ATOM 823 N N . THR A 1 110 ? -4.336 -0.411 -14.831 1.00 61.94 110 THR A N 1
ATOM 824 C CA . THR A 1 110 ? -3.281 0.614 -14.908 1.00 61.94 110 THR A CA 1
ATOM 825 C C . THR A 1 110 ? -1.955 0.055 -15.410 1.00 61.94 110 THR A C 1
ATOM 827 O O . THR A 1 110 ? -1.238 0.716 -16.162 1.00 61.94 110 THR A O 1
ATOM 830 N N . ARG A 1 111 ? -1.636 -1.189 -15.046 1.00 61.50 111 ARG A N 1
ATOM 831 C CA . ARG A 1 111 ? -0.628 -2.009 -15.718 1.00 61.50 111 ARG A CA 1
ATOM 832 C C . ARG A 1 111 ? -1.307 -2.698 -16.897 1.00 61.50 111 ARG A C 1
ATOM 834 O O . ARG A 1 111 ? -1.505 -3.906 -16.843 1.00 61.50 111 ARG A O 1
ATOM 841 N N . GLY A 1 112 ? -1.674 -1.943 -17.938 1.00 53.12 112 GLY A N 1
ATOM 842 C CA . GLY A 1 112 ? -2.169 -2.537 -19.188 1.00 53.12 112 GLY A CA 1
ATOM 843 C C . GLY A 1 112 ? -1.314 -3.748 -19.614 1.00 53.12 112 GLY A C 1
ATOM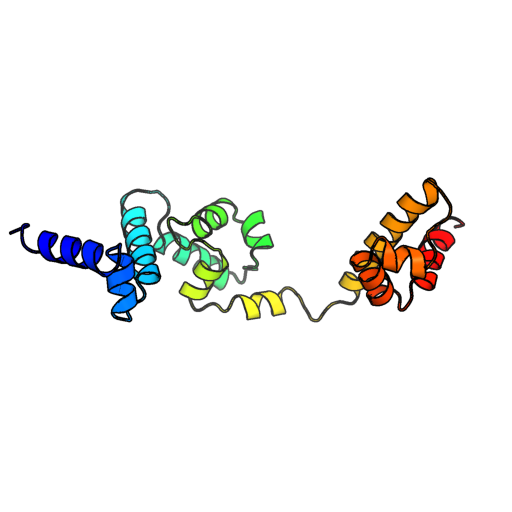 844 O O . GLY A 1 112 ? -0.144 -3.815 -19.208 1.00 53.12 112 GLY A O 1
ATOM 845 N N . PRO A 1 113 ? -1.876 -4.707 -20.384 1.00 49.16 113 PRO A N 1
ATOM 846 C CA . PRO A 1 113 ? -1.251 -6.003 -20.675 1.00 49.16 113 PRO A CA 1
ATOM 847 C C . PRO A 1 113 ? 0.212 -5.780 -21.009 1.00 49.16 113 PRO A C 1
ATOM 849 O O . PRO A 1 113 ? 0.467 -4.967 -21.894 1.00 49.16 113 PRO A O 1
ATOM 852 N N . ALA A 1 114 ? 1.114 -6.394 -20.226 1.00 50.25 114 ALA A N 1
ATOM 853 C CA . ALA A 1 114 ? 2.542 -6.084 -20.146 1.00 50.25 114 ALA A CA 1
ATOM 854 C C . ALA A 1 114 ? 3.056 -5.455 -21.445 1.00 50.25 114 ALA A C 1
ATOM 856 O O . ALA A 1 114 ? 3.420 -6.154 -22.385 1.00 50.25 114 ALA A O 1
ATOM 857 N N . SER A 1 115 ? 2.991 -4.121 -21.527 1.00 45.38 115 SER A N 1
ATOM 858 C CA . SER A 1 115 ? 3.387 -3.443 -22.753 1.00 45.38 115 SER A CA 1
ATOM 859 C C . SER A 1 115 ? 4.866 -3.782 -22.959 1.00 45.38 115 SER A C 1
ATOM 861 O O . SER A 1 115 ? 5.627 -3.670 -21.987 1.00 45.38 115 SER A O 1
ATOM 863 N N . PRO A 1 116 ? 5.306 -4.179 -24.169 1.00 53.56 116 PRO A N 1
ATOM 864 C CA . PRO A 1 116 ? 6.696 -4.578 -24.437 1.00 53.56 116 PRO A CA 1
ATOM 865 C C . PRO A 1 116 ? 7.723 -3.514 -23.996 1.00 53.56 116 PRO A C 1
ATOM 867 O O . PRO A 1 116 ? 8.889 -3.803 -23.744 1.00 53.56 116 PRO A O 1
ATOM 870 N N . THR A 1 117 ? 7.267 -2.278 -23.776 1.00 52.50 117 THR A N 1
ATOM 871 C CA . THR A 1 117 ? 8.017 -1.162 -23.186 1.00 52.50 117 THR A CA 1
ATOM 872 C C . THR A 1 117 ? 8.592 -1.421 -21.782 1.00 52.50 117 THR A C 1
ATOM 874 O O . THR A 1 117 ? 9.643 -0.871 -21.438 1.00 52.50 117 THR A O 1
ATOM 877 N N . GLY A 1 118 ? 7.945 -2.240 -20.942 1.00 52.84 118 GLY A N 1
ATOM 878 C CA . GLY A 1 118 ? 8.446 -2.594 -19.606 1.00 52.84 118 GLY A CA 1
ATOM 879 C C . GLY A 1 118 ? 9.668 -3.511 -19.666 1.00 52.84 118 GLY A C 1
ATOM 880 O O . GLY A 1 118 ? 10.628 -3.333 -18.908 1.00 52.84 118 GLY A O 1
ATOM 881 N N . GLU A 1 119 ? 9.652 -4.429 -20.626 1.00 57.62 119 GLU A N 1
ATOM 882 C CA . GLU A 1 119 ? 10.777 -5.282 -20.999 1.00 57.62 119 GLU A CA 1
ATOM 883 C C . GLU A 1 119 ? 11.921 -4.419 -21.544 1.00 57.62 119 GLU A C 1
ATOM 885 O O . GLU A 1 119 ? 13.046 -4.524 -21.061 1.00 57.62 119 GLU A O 1
ATOM 890 N N . THR A 1 120 ? 11.613 -3.408 -22.371 1.00 63.91 120 THR A N 1
ATOM 891 C CA . THR A 1 120 ? 12.589 -2.408 -22.843 1.00 63.91 120 THR A CA 1
ATOM 892 C C . THR A 1 120 ? 13.214 -1.576 -21.709 1.00 63.91 120 THR A C 1
ATOM 894 O O . THR A 1 120 ? 14.409 -1.282 -21.736 1.00 63.91 120 THR A O 1
ATOM 897 N N . ARG A 1 121 ? 12.452 -1.180 -20.673 1.00 62.16 121 ARG A N 1
ATOM 898 C CA . ARG A 1 121 ? 12.994 -0.439 -19.507 1.00 62.16 121 ARG A CA 1
ATOM 899 C C . ARG A 1 121 ? 13.909 -1.304 -18.637 1.00 62.16 121 ARG A C 1
ATOM 901 O O . ARG A 1 121 ? 14.949 -0.826 -18.171 1.00 62.16 121 ARG A O 1
ATOM 908 N N . ARG A 1 122 ? 13.524 -2.561 -18.401 1.00 71.25 122 ARG A N 1
ATOM 909 C CA . ARG A 1 122 ? 14.338 -3.532 -17.651 1.00 71.25 122 ARG A CA 1
ATOM 910 C C . ARG A 1 122 ? 15.616 -3.869 -18.422 1.00 71.25 122 ARG A C 1
ATOM 912 O O . ARG A 1 122 ? 16.698 -3.728 -17.855 1.00 71.25 122 ARG A O 1
ATOM 919 N N . ALA A 1 123 ? 15.497 -4.153 -19.718 1.00 79.44 123 ALA A N 1
ATOM 920 C CA . ALA A 1 123 ? 16.603 -4.344 -20.655 1.00 79.44 123 ALA A CA 1
ATOM 921 C C . ALA A 1 123 ? 17.587 -3.160 -20.637 1.00 79.44 123 ALA A C 1
ATOM 923 O O . ALA A 1 123 ? 18.786 -3.349 -20.439 1.00 79.44 123 ALA A O 1
ATOM 924 N N . ARG A 1 124 ? 17.087 -1.916 -20.701 1.00 80.56 124 ARG A N 1
ATOM 925 C CA . ARG A 1 124 ? 17.911 -0.694 -20.593 1.00 80.56 124 ARG A CA 1
ATOM 926 C C . ARG A 1 124 ? 18.700 -0.598 -19.289 1.00 80.56 124 ARG A C 1
ATOM 928 O O . ARG A 1 124 ? 19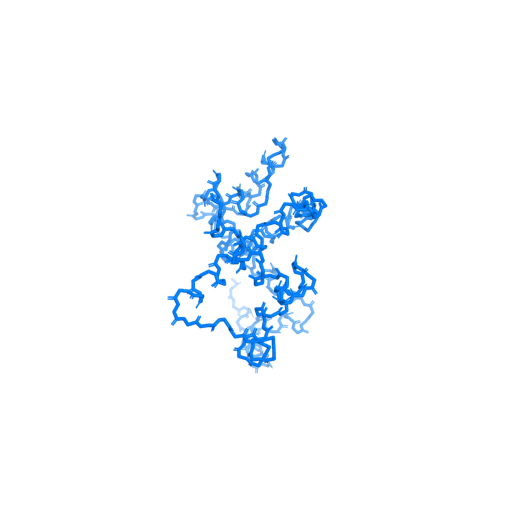.839 -0.135 -19.288 1.00 80.56 124 ARG A O 1
ATOM 935 N N . THR A 1 125 ? 18.108 -1.013 -18.173 1.00 83.38 125 THR A N 1
ATOM 936 C CA . THR A 1 125 ? 18.778 -0.983 -16.863 1.00 83.38 125 THR A CA 1
ATOM 937 C C . THR A 1 125 ? 19.881 -2.037 -16.789 1.00 83.38 125 THR A C 1
ATOM 939 O O . THR A 1 125 ? 20.963 -1.754 -16.272 1.00 83.38 125 THR A O 1
ATOM 942 N N . ILE A 1 126 ? 19.630 -3.224 -17.349 1.00 86.38 126 ILE A N 1
ATOM 943 C CA . ILE A 1 126 ? 20.606 -4.315 -17.450 1.00 86.38 126 ILE A CA 1
ATOM 944 C C . ILE A 1 126 ? 21.790 -3.882 -18.323 1.00 86.38 126 ILE A C 1
ATOM 946 O O . ILE A 1 126 ? 22.926 -3.936 -17.858 1.00 86.38 126 ILE A O 1
ATOM 950 N N . VAL A 1 127 ? 21.534 -3.332 -19.514 1.00 86.25 127 VAL A N 1
ATOM 951 C CA . VAL A 1 127 ? 22.569 -2.790 -20.414 1.00 86.25 127 VAL A CA 1
ATOM 952 C C . VAL A 1 127 ? 23.378 -1.683 -19.741 1.00 86.25 127 VAL A C 1
ATOM 954 O O . VAL A 1 127 ? 24.606 -1.713 -19.761 1.00 86.25 127 VAL A O 1
ATOM 957 N N . ARG A 1 128 ? 22.721 -0.728 -19.069 1.00 85.06 128 ARG A N 1
ATOM 958 C CA . ARG A 1 128 ? 23.416 0.332 -18.320 1.00 85.06 128 ARG A CA 1
ATOM 959 C C . ARG A 1 128 ? 24.347 -0.245 -17.252 1.00 85.06 128 ARG A C 1
ATOM 961 O O . ARG A 1 128 ? 25.454 0.257 -17.081 1.00 85.06 128 ARG A O 1
ATOM 968 N N . ARG A 1 129 ? 23.909 -1.278 -16.527 1.00 86.81 129 ARG A N 1
ATOM 969 C CA . ARG A 1 129 ? 24.716 -1.928 -15.488 1.00 86.81 129 ARG A CA 1
ATOM 970 C C . ARG A 1 129 ? 25.903 -2.686 -16.082 1.00 86.81 129 ARG A C 1
ATOM 972 O O . ARG A 1 129 ? 27.002 -2.547 -15.557 1.00 86.81 129 ARG A O 1
ATOM 979 N N . LEU A 1 130 ? 25.706 -3.400 -17.191 1.00 86.31 130 LEU A N 1
ATOM 980 C CA . LEU A 1 130 ? 26.790 -4.057 -17.929 1.00 86.31 130 LEU A CA 1
ATOM 981 C C . LEU A 1 130 ? 27.827 -3.040 -18.430 1.00 86.31 130 LEU A C 1
ATOM 983 O O . LEU A 1 130 ? 29.016 -3.266 -18.253 1.00 86.31 130 LEU A O 1
ATOM 987 N N . ARG A 1 131 ? 27.409 -1.868 -18.924 1.00 83.31 131 ARG A N 1
ATOM 988 C CA . ARG A 1 131 ? 28.339 -0.785 -19.310 1.00 83.31 131 ARG A CA 1
ATOM 989 C C . ARG A 1 131 ? 29.162 -0.239 -18.144 1.00 83.31 131 ARG A C 1
ATOM 991 O O . ARG A 1 131 ? 30.317 0.133 -18.309 1.00 83.31 131 ARG A O 1
ATOM 998 N N . VAL A 1 132 ? 28.578 -0.158 -16.949 1.00 83.38 132 VAL A N 1
ATOM 999 C CA . VAL A 1 132 ? 29.332 0.246 -15.750 1.00 83.38 132 VAL A CA 1
ATOM 1000 C C . VAL A 1 132 ? 30.359 -0.826 -15.376 1.00 83.38 132 VAL A C 1
ATOM 1002 O O . VAL A 1 132 ? 31.465 -0.483 -14.972 1.00 83.38 132 VAL A O 1
ATOM 1005 N N . MET A 1 133 ? 30.020 -2.106 -15.547 1.00 80.44 133 MET A N 1
ATOM 1006 C CA . MET A 1 133 ? 30.929 -3.223 -15.280 1.00 80.44 133 MET A CA 1
ATOM 1007 C C . MET A 1 133 ? 32.057 -3.326 -16.321 1.00 80.44 133 MET A C 1
ATOM 1009 O O . MET A 1 133 ? 33.190 -3.599 -15.936 1.00 80.44 133 MET A O 1
ATOM 1013 N N . SER A 1 134 ? 31.787 -3.043 -17.602 1.00 76.38 134 SER A N 1
ATOM 1014 C CA . SER A 1 134 ? 32.791 -3.112 -18.676 1.00 76.38 134 SER A CA 1
ATOM 1015 C C . SER A 1 134 ? 33.863 -2.023 -18.586 1.00 76.38 134 SER A C 1
ATOM 1017 O O . SER A 1 134 ? 34.992 -2.237 -19.011 1.00 76.38 134 SER A O 1
ATOM 1019 N N . ARG A 1 135 ? 33.546 -0.866 -17.989 1.00 65.00 135 ARG A N 1
ATOM 1020 C CA . ARG A 1 135 ? 34.506 0.236 -17.787 1.00 65.00 135 ARG A CA 1
ATOM 1021 C C . ARG A 1 135 ? 35.636 -0.091 -16.804 1.00 65.00 135 ARG A C 1
ATOM 1023 O O . ARG A 1 135 ? 36.602 0.662 -16.749 1.00 65.00 135 ARG A O 1
ATOM 1030 N N . GLY A 1 136 ? 35.506 -1.158 -16.011 1.00 61.16 136 GLY A N 1
ATOM 1031 C CA . GLY A 1 136 ? 36.458 -1.505 -14.951 1.00 61.16 136 GLY A CA 1
ATOM 1032 C C . GLY A 1 136 ? 37.316 -2.745 -15.208 1.00 61.16 136 GLY A C 1
ATOM 1033 O O . GLY A 1 136 ? 38.354 -2.868 -14.568 1.00 61.16 136 GLY A O 1
ATOM 1034 N N . SER A 1 137 ? 36.898 -3.666 -16.085 1.00 65.00 137 SER A N 1
ATOM 1035 C CA . SER A 1 137 ? 37.603 -4.892 -16.518 1.00 65.00 137 SER A CA 1
ATOM 1036 C C . SER A 1 137 ? 36.724 -5.663 -17.519 1.00 65.00 137 SER A C 1
ATOM 1038 O O . SER A 1 137 ? 35.558 -5.315 -17.715 1.00 65.00 137 SER A O 1
ATOM 1040 N N . GLN A 1 138 ? 37.265 -6.723 -18.134 1.00 72.31 138 GLN A N 1
ATOM 1041 C CA . GLN A 1 138 ? 36.505 -7.648 -18.984 1.00 72.31 138 GLN A CA 1
ATOM 1042 C C . GLN A 1 138 ? 35.249 -8.155 -18.254 1.00 72.31 138 GLN A C 1
ATOM 1044 O O . GLN A 1 138 ? 35.298 -8.486 -17.068 1.00 72.31 138 GLN A O 1
ATOM 1049 N N . LEU A 1 139 ? 34.106 -8.156 -18.950 1.00 76.69 139 LEU A N 1
ATOM 1050 C CA . LEU A 1 139 ? 32.833 -8.584 -18.369 1.00 76.69 139 LEU A CA 1
ATOM 1051 C C . LEU A 1 139 ? 32.891 -10.066 -17.969 1.00 76.69 139 LEU A C 1
ATOM 1053 O O . LEU A 1 139 ? 33.474 -10.859 -18.708 1.00 76.69 139 LEU A O 1
ATOM 1057 N N . PRO A 1 140 ? 32.266 -10.446 -16.839 1.00 79.25 140 PRO A N 1
ATOM 1058 C CA . PRO A 1 140 ? 32.287 -11.824 -16.373 1.00 79.25 140 PRO A CA 1
ATOM 1059 C C . PRO A 1 140 ? 31.593 -12.746 -17.378 1.00 79.25 140 PRO A C 1
ATOM 1061 O O . PRO A 1 140 ? 30.548 -12.406 -17.953 1.00 79.25 140 PRO A O 1
ATOM 1064 N N . GLU A 1 141 ? 32.170 -13.931 -17.566 1.00 82.69 141 GLU A N 1
ATOM 1065 C CA . GLU A 1 141 ? 31.564 -14.991 -18.368 1.00 82.69 141 GLU A CA 1
ATOM 1066 C C . GLU A 1 141 ? 30.232 -15.447 -17.758 1.00 82.69 141 GLU A C 1
ATOM 1068 O O . GLU A 1 141 ? 29.942 -15.201 -16.587 1.00 82.69 141 GLU A O 1
ATOM 1073 N N . ALA A 1 142 ? 29.396 -16.122 -18.552 1.00 80.56 142 ALA A N 1
ATOM 1074 C CA . ALA A 1 142 ? 28.047 -16.516 -18.140 1.00 80.56 142 ALA A CA 1
ATOM 1075 C C . ALA A 1 142 ? 28.031 -17.343 -16.838 1.00 80.56 142 ALA A C 1
ATOM 1077 O O . ALA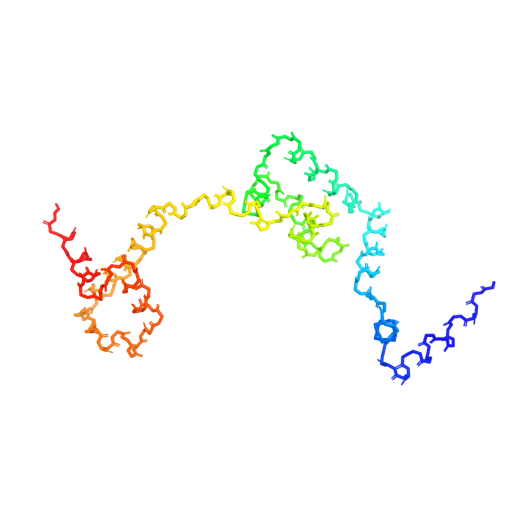 A 1 142 ? 27.186 -17.108 -15.974 1.00 80.56 142 ALA A O 1
ATOM 1078 N N . GLU A 1 143 ? 28.986 -18.260 -16.672 1.00 80.50 143 GLU A N 1
ATOM 1079 C CA . GLU A 1 143 ? 29.111 -19.101 -15.475 1.00 80.50 143 GLU A CA 1
ATOM 1080 C C . GLU A 1 143 ? 29.561 -18.301 -14.245 1.00 80.50 143 GLU A C 1
ATOM 1082 O O . GLU A 1 143 ? 29.021 -18.463 -13.147 1.00 80.50 143 GLU A O 1
ATOM 1087 N N . GLU A 1 144 ? 30.483 -17.354 -14.427 1.00 81.56 144 GLU A N 1
ATOM 1088 C CA . GLU A 1 144 ? 30.917 -16.467 -13.348 1.00 81.56 144 GLU A CA 1
ATOM 1089 C C . GLU A 1 144 ? 29.790 -15.509 -12.940 1.00 81.56 144 GLU A C 1
ATOM 1091 O O . GLU A 1 144 ? 29.527 -15.317 -11.753 1.00 81.56 144 GLU A O 1
ATOM 1096 N N . ALA A 1 145 ? 29.061 -14.950 -13.909 1.00 83.00 145 ALA A N 1
ATOM 1097 C CA . ALA A 1 145 ? 27.921 -14.075 -13.662 1.00 83.00 145 ALA A CA 1
ATOM 1098 C C . ALA A 1 145 ? 26.793 -14.800 -12.915 1.00 83.00 145 ALA A C 1
ATOM 1100 O O . ALA A 1 145 ? 26.189 -14.224 -12.008 1.00 83.00 145 ALA A O 1
ATOM 1101 N N . LYS A 1 146 ? 26.542 -16.070 -13.246 1.00 86.88 146 LYS A N 1
ATOM 1102 C CA . LYS A 1 146 ? 25.567 -16.923 -12.560 1.00 86.88 146 LYS A CA 1
ATOM 1103 C C . LYS A 1 146 ? 25.975 -17.228 -11.117 1.00 86.88 146 LYS A C 1
ATOM 1105 O O . LYS A 1 146 ? 25.129 -17.173 -10.228 1.00 86.88 146 LYS A O 1
ATOM 1110 N N . SER A 1 147 ? 27.259 -17.490 -10.874 1.00 86.88 147 SER A N 1
ATOM 1111 C CA . SER A 1 147 ? 27.799 -17.756 -9.533 1.00 86.88 147 SER A CA 1
ATOM 1112 C C . SER A 1 147 ? 27.838 -16.496 -8.655 1.00 86.88 147 SER A C 1
ATOM 1114 O O . SER A 1 147 ? 27.413 -16.499 -7.499 1.00 86.88 147 SER A O 1
ATOM 1116 N N . ARG A 1 148 ? 28.296 -15.377 -9.221 1.00 84.25 148 ARG A N 1
ATOM 1117 C CA . ARG A 1 148 ? 28.554 -14.125 -8.498 1.00 84.25 148 ARG A CA 1
ATOM 1118 C C . ARG A 1 148 ? 27.310 -13.247 -8.360 1.00 84.25 148 ARG A C 1
ATOM 1120 O O . ARG A 1 148 ? 27.155 -12.553 -7.356 1.00 84.25 148 ARG A O 1
ATOM 1127 N N . TYR A 1 149 ? 26.419 -13.274 -9.354 1.00 85.44 149 TYR A N 1
ATOM 1128 C CA . TYR A 1 149 ? 25.211 -12.444 -9.424 1.00 85.44 149 TYR A CA 1
ATOM 1129 C C . TYR A 1 149 ? 23.987 -13.216 -9.968 1.00 85.44 149 TYR A C 1
ATOM 1131 O O . TYR A 1 149 ? 23.412 -12.821 -10.988 1.00 85.44 149 TYR A O 1
ATOM 1139 N N . PRO A 1 150 ? 23.499 -14.253 -9.261 1.00 87.50 150 PRO A N 1
ATOM 1140 C CA . PRO A 1 150 ? 22.456 -15.157 -9.763 1.00 87.50 150 PRO A CA 1
ATOM 1141 C C . PRO A 1 150 ? 21.165 -14.437 -10.183 1.00 87.50 150 PRO A C 1
ATOM 1143 O O . PRO A 1 150 ? 20.676 -14.622 -11.293 1.00 87.50 150 PRO A O 1
ATOM 1146 N N . ARG A 1 151 ? 20.662 -13.506 -9.359 1.00 87.06 151 ARG A N 1
ATOM 1147 C CA . ARG A 1 151 ? 19.451 -12.727 -9.692 1.00 87.06 151 ARG A CA 1
ATOM 1148 C C . ARG A 1 151 ? 19.630 -11.800 -10.894 1.00 87.06 151 ARG A C 1
ATOM 1150 O O . ARG A 1 151 ? 18.659 -11.484 -11.570 1.00 87.06 151 ARG A O 1
ATOM 1157 N N . PHE A 1 152 ? 20.845 -11.309 -11.129 1.00 88.44 152 PHE A N 1
ATOM 1158 C CA . PHE A 1 152 ? 21.122 -10.429 -12.264 1.00 88.44 152 PHE A CA 1
ATOM 1159 C C . PHE A 1 152 ? 21.253 -11.232 -13.559 1.00 88.44 152 PHE A C 1
ATOM 1161 O O . PHE A 1 152 ? 20.736 -10.807 -14.588 1.00 88.44 152 PHE A O 1
ATOM 1168 N N . TYR A 1 153 ? 21.874 -12.410 -13.484 1.00 87.12 153 TYR A N 1
ATOM 1169 C CA . TYR A 1 153 ? 21.938 -13.368 -14.581 1.00 87.12 153 TYR A CA 1
ATOM 1170 C C . TYR A 1 153 ? 20.534 -13.790 -15.037 1.00 87.12 153 TYR A C 1
ATOM 1172 O O . TYR A 1 153 ? 20.213 -13.661 -16.214 1.00 87.12 153 TYR A O 1
ATOM 1180 N N . GLU A 1 154 ? 19.663 -14.189 -14.104 1.00 86.75 154 GLU A N 1
ATOM 1181 C CA . GLU A 1 154 ? 18.267 -14.544 -14.408 1.00 86.75 154 GLU A CA 1
ATOM 1182 C C . GLU A 1 154 ? 17.511 -13.389 -15.073 1.00 86.75 154 GLU A C 1
ATOM 1184 O O . GLU A 1 154 ? 16.797 -13.591 -16.050 1.00 86.75 154 GLU A O 1
ATOM 1189 N N . GLN A 1 155 ? 17.703 -12.159 -14.586 1.00 86.25 155 GLN A N 1
ATOM 1190 C CA . GLN A 1 155 ? 17.087 -10.968 -15.175 1.00 86.25 155 GLN A CA 1
ATOM 1191 C C . GLN A 1 155 ? 17.600 -10.672 -16.590 1.00 86.25 155 GLN A C 1
ATOM 1193 O O . GLN A 1 155 ? 16.812 -10.274 -17.446 1.00 86.25 155 GLN A O 1
ATOM 1198 N N . ALA A 1 156 ? 18.897 -10.857 -16.844 1.00 85.44 156 ALA A N 1
ATOM 1199 C CA . ALA A 1 156 ? 19.501 -10.668 -18.160 1.00 85.44 156 ALA A CA 1
ATOM 1200 C C . ALA A 1 156 ? 19.020 -11.723 -19.164 1.00 85.44 156 ALA A C 1
ATOM 1202 O O . ALA A 1 156 ? 18.623 -11.373 -20.272 1.00 85.44 156 ALA A O 1
ATOM 1203 N N . VAL A 1 157 ? 18.980 -12.993 -18.756 1.00 87.38 157 VAL A N 1
ATOM 1204 C CA . VAL A 1 157 ? 18.467 -14.095 -19.582 1.00 87.38 157 VAL A CA 1
ATOM 1205 C C . VAL A 1 157 ? 16.976 -13.919 -19.862 1.00 87.38 157 VAL A C 1
ATOM 1207 O O . VAL A 1 157 ? 16.555 -14.078 -21.000 1.00 87.38 157 VAL A O 1
ATOM 1210 N N . ALA A 1 158 ? 16.183 -13.514 -18.868 1.00 84.25 158 ALA A N 1
ATOM 1211 C CA . ALA A 1 158 ? 14.758 -13.261 -19.061 1.00 84.25 158 ALA A CA 1
ATOM 1212 C C . ALA A 1 158 ? 14.478 -12.103 -20.036 1.00 84.25 158 ALA A C 1
ATOM 1214 O O . ALA A 1 158 ? 13.482 -12.146 -20.743 1.00 84.25 158 ALA A O 1
ATOM 1215 N N . ALA A 1 159 ? 15.336 -11.076 -20.077 1.00 81.94 159 ALA A N 1
ATOM 1216 C CA . ALA A 1 159 ? 15.130 -9.899 -20.924 1.00 81.94 159 ALA A CA 1
ATOM 1217 C C . ALA A 1 159 ? 15.722 -10.021 -22.342 1.00 81.94 159 ALA A C 1
ATOM 1219 O O . ALA A 1 159 ? 15.203 -9.397 -23.261 1.00 81.94 159 ALA A O 1
ATOM 1220 N N . PHE A 1 160 ? 16.811 -10.779 -22.524 1.00 81.06 160 PHE A N 1
ATOM 1221 C CA . PHE A 1 160 ? 17.558 -10.869 -23.793 1.00 81.06 160 PHE A CA 1
ATOM 1222 C C . PHE A 1 160 ? 17.661 -12.297 -24.352 1.00 81.06 160 PHE A C 1
ATOM 1224 O O . PHE A 1 160 ? 18.309 -12.521 -25.372 1.00 81.06 160 PHE A O 1
ATOM 1231 N N . GLY A 1 161 ? 17.087 -13.289 -23.669 1.00 83.56 161 GLY A N 1
ATOM 1232 C CA . GLY A 1 161 ? 17.179 -14.711 -24.012 1.00 83.56 161 GLY A CA 1
ATOM 1233 C C . GLY A 1 161 ? 18.502 -15.372 -23.607 1.00 83.56 161 GLY A C 1
ATOM 1234 O O . GLY A 1 161 ? 18.515 -16.552 -23.267 1.00 83.56 161 GLY A O 1
ATOM 1235 N N . SER A 1 162 ? 19.620 -14.637 -23.587 1.00 88.38 162 SER A N 1
ATOM 1236 C CA . SER A 1 162 ? 20.914 -15.147 -23.116 1.00 88.38 162 SER A CA 1
ATOM 1237 C C . SER A 1 162 ? 21.809 -14.053 -22.522 1.00 88.38 162 SER A C 1
ATOM 1239 O O . SER A 1 162 ? 21.688 -12.871 -22.847 1.00 88.38 162 SER A O 1
ATOM 1241 N N . TRP A 1 163 ? 22.753 -14.455 -21.663 1.00 85.56 163 TRP A N 1
ATOM 1242 C CA . TRP A 1 163 ? 23.764 -13.546 -21.104 1.00 85.56 163 TRP A CA 1
ATOM 1243 C C . TRP A 1 163 ? 24.643 -12.920 -22.195 1.00 85.56 163 TRP A C 1
ATOM 1245 O O . TRP A 1 163 ? 24.911 -11.722 -22.166 1.00 85.56 163 TRP A O 1
ATOM 1255 N N . GLN A 1 164 ? 25.044 -13.715 -23.191 1.00 84.81 164 GLN A N 1
ATOM 1256 C CA . GLN A 1 164 ? 25.882 -13.251 -24.297 1.00 84.81 164 GLN A CA 1
ATOM 1257 C C . GLN A 1 164 ? 25.166 -12.206 -25.161 1.00 84.81 164 GLN A C 1
ATOM 1259 O O . GLN A 1 164 ? 25.786 -11.213 -25.531 1.00 84.81 164 GLN A O 1
ATOM 1264 N N . ALA A 1 165 ? 23.862 -12.369 -25.411 1.00 83.75 165 ALA A N 1
ATOM 1265 C CA . ALA A 1 165 ? 23.063 -11.379 -26.134 1.00 83.75 165 ALA A CA 1
ATOM 1266 C C . ALA A 1 165 ? 22.980 -10.040 -25.378 1.00 83.75 165 ALA A C 1
ATOM 1268 O O . ALA A 1 165 ? 23.153 -8.981 -25.977 1.00 83.75 165 ALA A O 1
ATOM 1269 N N . ALA A 1 166 ? 22.804 -10.075 -24.052 1.00 84.94 166 ALA A N 1
ATOM 1270 C CA . ALA A 1 166 ? 22.788 -8.866 -23.224 1.00 84.94 166 ALA A CA 1
ATOM 1271 C C . ALA A 1 166 ? 24.144 -8.130 -23.219 1.00 84.94 166 ALA A C 1
ATOM 1273 O O . ALA A 1 166 ? 24.190 -6.898 -23.216 1.00 84.94 166 ALA A O 1
ATOM 1274 N N . VAL A 1 167 ? 25.251 -8.880 -23.217 1.00 85.56 167 VAL A N 1
ATOM 1275 C CA . VAL A 1 167 ? 26.615 -8.333 -23.287 1.00 85.56 167 VAL A CA 1
ATOM 1276 C C . VAL A 1 167 ? 26.909 -7.747 -24.669 1.00 85.56 167 VAL A C 1
ATOM 1278 O O . VAL A 1 167 ? 27.424 -6.633 -24.751 1.00 85.56 167 VAL A O 1
ATOM 1281 N N . ALA A 1 168 ? 26.537 -8.448 -25.743 1.00 83.25 168 ALA A N 1
ATOM 1282 C CA . ALA A 1 168 ? 26.696 -7.971 -27.114 1.00 83.25 168 ALA A CA 1
ATOM 1283 C C . ALA A 1 168 ? 25.944 -6.652 -27.346 1.00 83.25 168 ALA A C 1
ATOM 1285 O O . ALA A 1 168 ? 26.518 -5.710 -27.882 1.00 83.25 168 ALA A O 1
ATOM 1286 N N . GLU A 1 169 ? 24.710 -6.538 -26.848 1.00 83.81 169 GLU A N 1
ATOM 1287 C CA . GLU A 1 169 ? 23.920 -5.300 -26.903 1.00 83.81 169 GLU A CA 1
ATOM 1288 C C . GLU A 1 169 ? 24.584 -4.150 -26.121 1.00 83.81 169 GLU A C 1
ATOM 1290 O O . GLU A 1 169 ? 24.588 -2.989 -26.543 1.00 83.81 169 GLU A O 1
ATOM 1295 N N . ALA A 1 170 ? 25.179 -4.461 -24.965 1.00 82.00 170 ALA A N 1
ATOM 1296 C CA . ALA A 1 170 ? 25.843 -3.466 -24.134 1.00 82.00 170 ALA A CA 1
ATOM 1297 C C . ALA A 1 170 ? 27.118 -2.896 -24.773 1.00 82.00 170 ALA A C 1
ATOM 1299 O O . ALA A 1 170 ? 27.389 -1.711 -24.565 1.00 82.00 170 ALA A O 1
ATOM 1300 N N . VAL A 1 171 ? 27.850 -3.716 -25.537 1.00 79.19 171 VAL A N 1
ATOM 1301 C CA . VAL A 1 171 ? 29.104 -3.368 -26.229 1.00 79.19 171 VAL A CA 1
ATOM 1302 C C . VAL A 1 171 ? 28.852 -2.786 -27.628 1.00 79.19 171 VAL A C 1
ATOM 1304 O O . VAL A 1 171 ? 29.493 -1.813 -28.008 1.00 79.19 171 VAL A O 1
ATOM 1307 N N . GLY A 1 172 ? 27.892 -3.323 -28.387 1.00 67.31 172 GLY A N 1
ATOM 1308 C CA . GLY A 1 172 ? 27.617 -2.926 -29.775 1.00 67.31 172 GLY A CA 1
ATOM 1309 C C . GLY A 1 172 ? 27.065 -1.505 -29.941 1.00 67.31 172 GLY A C 1
ATOM 1310 O O . GLY A 1 172 ? 27.252 -0.893 -30.985 1.00 67.31 172 GLY A O 1
ATOM 1311 N N . SER A 1 173 ? 26.444 -0.939 -28.901 1.00 58.94 173 SER A N 1
ATOM 1312 C CA . SER A 1 173 ? 25.989 0.463 -28.899 1.00 58.94 173 SER A CA 1
ATOM 1313 C C . SER A 1 173 ? 27.102 1.497 -28.648 1.00 58.94 173 SER A C 1
ATOM 1315 O O . SER A 1 173 ? 26.805 2.685 -28.640 1.00 58.94 173 SER A O 1
ATOM 1317 N N . ASP A 1 174 ? 28.336 1.073 -28.349 1.00 52.81 174 ASP A N 1
ATOM 1318 C CA . ASP A 1 174 ? 29.474 1.962 -28.030 1.00 52.81 174 ASP A CA 1
ATOM 1319 C C . ASP A 1 174 ? 30.287 2.348 -29.290 1.00 52.81 174 ASP A C 1
ATOM 1321 O O . ASP A 1 174 ? 31.249 3.105 -29.205 1.00 52.81 174 ASP A O 1
ATOM 1325 N N . GLN A 1 175 ? 29.913 1.813 -30.462 1.00 44.00 175 GLN A N 1
ATOM 1326 C CA . GLN A 1 175 ? 30.599 1.995 -31.755 1.00 44.00 175 GLN A CA 1
ATOM 1327 C C . GLN A 1 175 ? 29.776 2.788 -32.797 1.00 44.00 175 GLN A C 1
ATOM 1329 O O . GLN A 1 175 ? 30.156 2.816 -33.967 1.00 44.00 175 GLN A O 1
ATOM 1334 N N . ALA A 1 176 ? 28.665 3.415 -32.395 1.00 40.09 176 ALA A N 1
ATOM 1335 C CA . ALA A 1 176 ? 27.810 4.258 -33.241 1.00 40.09 176 ALA A CA 1
ATOM 1336 C C . ALA A 1 176 ? 27.760 5.691 -32.699 1.00 40.09 176 ALA A C 1
ATOM 1338 O O . ALA A 1 176 ? 27.797 6.628 -33.527 1.00 40.09 176 ALA A O 1
#

Sequence (176 aa):
MAGSYQKLVSAAVRYFGSWGAAVAAAGIDYSAIRRRSQCARSQKVTKWSCDRIAEEIKGLVDSGENLAAATARSNHPALFSAAVSPRYFGSWRDALTSLGVDYDSLLSTTRGPASPTGETRRARTIVRRLRVMSRGSQLPEAEEAKSRYPRFYEQAVAAFGSWQAAVAEAVGSDQA

pLDDT: mean 79.86, std 11.96, range [40.09, 94.75]

Radius of gyration: 26.04 Å; chains: 1; bounding box: 60×36×71 Å

Secondary structure (DSSP, 8-state):
---SHHHHHHHHHHHHSSHHHHHHHTT--HHHHHHHHHHHHHHHHSS--HHHHHHHHHHHHHTT----HHHHHHH-HHHHHHHHSTTTTSSHHHHHHHTT--HHHHHHHHS-TT-HHHHHHHHHHHHHHHHHHHTTSSPPPHHHHHHH-HHHHHHHHHHHSSHHHHHHHHHHTT--

Foldseek 3Di:
DPPDCVVVQVVCCVPQVGPCSSCVVVVHNSLVVVQVVLQVVCVVPHPDGLVVLLVVVVVCVVVVHQLQLVRCCVVPVPSQVRCCDSSHQVHSCSSCVVNVHHNVVSVCVVCDPVDCVVLVVLLVVLLVVLLVVVVPDPGDDLVVCCVVPVVSQVSQCVSQVHPVRSNCVSPVVVPD